Protein AF-A0A1P8NID6-F1 (afdb_monomer_lite)

Sequence (62 aa):
MALLGLLGGLLAGVVLQDVLAPVLVRGGEVTAAGLVVLPLLLPVSALVGAVIALVLSLVRSS

Structure (mmCIF, N/CA/C/O backbone):
data_AF-A0A1P8NID6-F1
#
_entry.id   AF-A0A1P8NID6-F1
#
loop_
_atom_site.group_PDB
_atom_site.id
_atom_site.type_symbol
_atom_site.label_atom_id
_atom_site.label_alt_id
_atom_site.label_comp_id
_atom_site.label_asym_id
_atom_site.label_entity_id
_atom_site.label_seq_id
_atom_site.pdbx_PDB_ins_code
_atom_site.Cartn_x
_atom_site.Cartn_y
_atom_site.Cartn_z
_atom_site.occupancy
_atom_site.B_iso_or_equiv
_atom_site.auth_seq_id
_atom_site.auth_comp_id
_atom_site.auth_asym_id
_atom_site.auth_atom_id
_atom_site.pdbx_PDB_model_num
ATOM 1 N N . MET A 1 1 ? -9.425 7.473 15.060 1.00 74.31 1 MET A N 1
ATOM 2 C CA . MET A 1 1 ? -8.523 6.334 14.773 1.00 74.31 1 MET A CA 1
ATOM 3 C C . MET A 1 1 ? -8.505 5.963 13.298 1.00 74.31 1 MET A C 1
ATOM 5 O O . MET A 1 1 ? -7.420 5.924 12.740 1.00 74.31 1 MET A O 1
ATOM 9 N N . ALA A 1 2 ? -9.657 5.794 12.638 1.00 80.12 2 ALA A N 1
ATOM 10 C CA . ALA A 1 2 ? -9.706 5.485 11.203 1.00 80.12 2 ALA A CA 1
ATOM 11 C C . ALA A 1 2 ? -8.917 6.475 10.319 1.00 80.12 2 ALA A C 1
ATOM 13 O O . ALA A 1 2 ? -8.143 6.034 9.481 1.00 80.12 2 ALA A O 1
ATOM 14 N N . LEU A 1 3 ? -9.027 7.790 10.564 1.00 86.56 3 LEU A N 1
ATOM 15 C CA . LEU A 1 3 ? -8.268 8.817 9.828 1.00 86.56 3 LEU A CA 1
ATOM 16 C C . LEU A 1 3 ? -6.742 8.638 9.956 1.00 86.56 3 LEU A C 1
ATOM 18 O O . LEU A 1 3 ? -6.027 8.719 8.965 1.00 86.56 3 LEU A O 1
ATOM 22 N N . LEU A 1 4 ? -6.248 8.349 11.166 1.00 87.69 4 LEU A N 1
ATOM 23 C CA . LEU A 1 4 ? -4.829 8.062 11.422 1.00 87.69 4 LEU A CA 1
ATOM 24 C C . LEU A 1 4 ? -4.375 6.783 10.708 1.00 87.69 4 LEU A C 1
ATOM 26 O O . LEU A 1 4 ? -3.286 6.760 10.147 1.00 87.69 4 LEU A O 1
ATOM 30 N N . GLY A 1 5 ? -5.222 5.749 10.680 1.00 87.75 5 GLY A N 1
ATOM 31 C CA . GLY A 1 5 ? -4.977 4.538 9.894 1.00 87.75 5 GLY A CA 1
ATOM 32 C C . GLY A 1 5 ? -4.900 4.807 8.396 1.00 87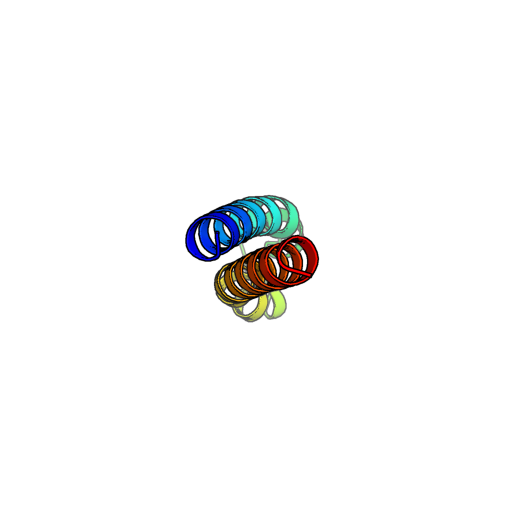.75 5 GLY A C 1
ATOM 33 O O . GLY A 1 5 ? -4.007 4.303 7.728 1.00 87.75 5 GLY A O 1
ATOM 34 N N . LEU A 1 6 ? -5.797 5.647 7.882 1.00 89.81 6 LEU A N 1
ATOM 35 C CA . LEU A 1 6 ? -5.836 6.061 6.481 1.00 89.81 6 LEU A CA 1
ATOM 36 C C . LEU A 1 6 ? -4.559 6.820 6.097 1.00 89.81 6 LEU A C 1
ATOM 38 O O . LEU A 1 6 ? -3.920 6.492 5.102 1.00 89.81 6 LEU A O 1
ATOM 42 N N . LEU A 1 7 ? -4.144 7.783 6.927 1.00 91.19 7 LEU A N 1
ATOM 43 C CA . LEU A 1 7 ? -2.903 8.537 6.734 1.00 91.19 7 LEU A CA 1
ATOM 44 C C . LEU A 1 7 ? -1.666 7.634 6.820 1.00 91.19 7 LEU A C 1
ATOM 46 O O . LEU A 1 7 ? -0.796 7.717 5.959 1.00 91.19 7 LEU A O 1
ATOM 50 N N . GLY A 1 8 ? -1.603 6.734 7.805 1.00 90.25 8 GLY A N 1
ATOM 51 C CA . GLY A 1 8 ? -0.518 5.757 7.918 1.00 90.25 8 GLY A CA 1
ATOM 52 C C . GLY A 1 8 ? -0.453 4.812 6.716 1.00 90.25 8 GLY A C 1
ATOM 53 O O . GLY A 1 8 ? 0.627 4.555 6.190 1.00 90.25 8 GLY A O 1
ATOM 54 N N . GLY A 1 9 ? -1.609 4.356 6.232 1.00 92.44 9 GLY A N 1
ATOM 55 C CA . GLY A 1 9 ? -1.728 3.537 5.029 1.00 92.44 9 GLY A CA 1
ATOM 56 C C . GLY A 1 9 ? -1.289 4.268 3.761 1.00 92.44 9 GLY A C 1
ATOM 57 O O . GLY A 1 9 ? -0.572 3.698 2.941 1.00 92.44 9 GLY A O 1
ATOM 58 N N . LEU A 1 10 ? -1.650 5.544 3.606 1.00 92.00 10 LEU A N 1
ATOM 59 C CA . LEU A 1 10 ? -1.187 6.377 2.491 1.00 92.00 10 LEU A CA 1
ATOM 60 C C . LEU A 1 10 ? 0.335 6.548 2.515 1.00 92.00 10 LEU A C 1
ATOM 62 O O . LEU A 1 10 ? 0.986 6.315 1.501 1.00 92.00 10 LEU A O 1
ATOM 66 N N . LEU A 1 11 ? 0.907 6.884 3.675 1.00 92.44 11 LEU A N 1
ATOM 67 C CA . LEU A 1 11 ? 2.356 7.038 3.836 1.00 92.44 11 LEU A CA 1
ATOM 68 C C . LEU A 1 11 ? 3.105 5.735 3.530 1.00 92.44 11 LEU A C 1
ATOM 70 O O . LEU A 1 11 ? 4.094 5.754 2.802 1.00 92.44 11 LEU A O 1
ATOM 74 N N . ALA A 1 12 ? 2.604 4.597 4.017 1.00 90.62 12 ALA A N 1
ATOM 75 C CA . ALA A 1 12 ? 3.157 3.287 3.685 1.00 90.62 12 ALA A CA 1
ATOM 76 C C . ALA A 1 12 ? 3.085 2.996 2.177 1.00 90.62 12 ALA A C 1
ATOM 78 O O . ALA A 1 12 ? 4.027 2.445 1.615 1.00 90.62 12 ALA A O 1
ATOM 79 N N . GLY A 1 13 ? 2.000 3.407 1.514 1.00 91.56 13 GLY A N 1
ATOM 80 C CA . GLY A 1 13 ? 1.842 3.303 0.062 1.00 91.56 13 GLY A CA 1
ATOM 81 C C . GLY A 1 13 ? 2.897 4.073 -0.714 1.00 91.56 13 GLY A C 1
ATOM 82 O O . GLY A 1 13 ? 3.465 3.529 -1.654 1.00 91.56 13 GLY A O 1
ATOM 83 N N . VAL A 1 14 ? 3.198 5.304 -0.294 1.00 91.50 14 VAL A N 1
ATOM 84 C CA . VAL A 1 14 ? 4.246 6.135 -0.910 1.00 91.50 14 VAL A CA 1
ATOM 85 C C . VAL A 1 14 ? 5.616 5.474 -0.776 1.00 91.50 14 VAL A C 1
ATOM 87 O O . VAL A 1 14 ? 6.344 5.364 -1.758 1.00 91.50 14 VAL A O 1
ATOM 90 N N . VAL A 1 15 ? 5.954 4.971 0.414 1.00 93.19 15 VAL A N 1
ATOM 91 C CA . VAL A 1 15 ? 7.223 4.255 0.631 1.00 93.19 15 VAL A CA 1
ATOM 92 C C . VAL A 1 15 ? 7.289 2.992 -0.230 1.00 93.19 15 VAL A C 1
ATOM 94 O O . VAL A 1 15 ? 8.313 2.706 -0.841 1.00 93.19 15 VAL A O 1
ATOM 97 N N . LEU A 1 16 ? 6.190 2.241 -0.321 1.00 90.81 16 LEU A N 1
ATOM 98 C CA . LEU A 1 16 ? 6.139 1.016 -1.114 1.00 90.81 16 LEU A CA 1
ATOM 99 C C . LEU A 1 16 ? 6.243 1.303 -2.620 1.00 90.81 16 LEU A C 1
ATOM 101 O O . LEU A 1 16 ? 6.892 0.545 -3.338 1.00 90.81 16 LEU A O 1
ATOM 105 N N . GLN A 1 17 ? 5.653 2.405 -3.092 1.00 89.25 17 GLN A N 1
ATOM 106 C CA . GLN A 1 17 ? 5.823 2.894 -4.460 1.00 89.25 17 GLN A CA 1
ATOM 107 C C . GLN A 1 17 ? 7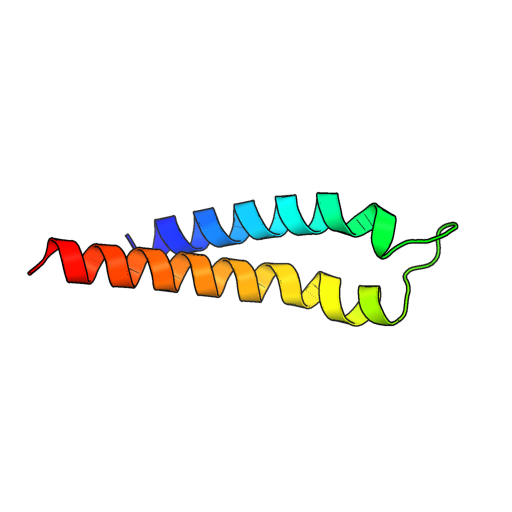.279 3.241 -4.759 1.00 89.25 17 GLN A C 1
ATOM 109 O O . GLN A 1 17 ? 7.769 2.844 -5.810 1.00 89.25 17 GLN A O 1
ATOM 114 N N . ASP A 1 18 ? 7.973 3.922 -3.848 1.00 89.69 18 ASP A N 1
ATOM 115 C CA . ASP A 1 18 ? 9.381 4.293 -4.022 1.00 89.69 18 ASP A CA 1
ATOM 116 C C . ASP A 1 18 ? 10.293 3.054 -4.086 1.00 89.69 18 ASP A C 1
ATOM 118 O O . ASP A 1 18 ? 11.119 2.915 -4.985 1.00 89.69 18 ASP A O 1
ATOM 122 N N . VAL A 1 19 ? 10.058 2.073 -3.206 1.00 90.12 19 VAL A N 1
ATOM 123 C CA . VAL A 1 19 ? 10.797 0.798 -3.197 1.00 90.12 19 VAL A CA 1
ATOM 124 C C . VAL A 1 19 ? 10.535 -0.031 -4.461 1.00 90.12 19 VAL A C 1
ATOM 126 O O . VAL A 1 19 ? 11.439 -0.699 -4.965 1.00 90.12 19 VAL A O 1
ATOM 129 N N . LEU A 1 20 ? 9.308 -0.008 -4.990 1.00 87.50 20 LEU A N 1
ATOM 130 C CA . LEU A 1 20 ? 8.926 -0.774 -6.182 1.00 87.50 20 LEU A CA 1
ATOM 131 C C . LEU A 1 20 ? 9.223 -0.049 -7.501 1.00 87.50 20 LEU A C 1
ATOM 133 O O . LEU A 1 20 ? 9.350 -0.711 -8.533 1.00 87.50 20 LEU A O 1
ATOM 137 N N . ALA A 1 21 ? 9.370 1.277 -7.495 1.00 85.75 21 ALA A N 1
ATOM 138 C CA . ALA A 1 21 ? 9.689 2.084 -8.670 1.00 85.75 21 ALA A CA 1
ATOM 139 C C . ALA A 1 21 ? 10.882 1.547 -9.491 1.00 85.75 21 ALA A C 1
ATOM 141 O O . ALA A 1 21 ? 10.705 1.363 -10.697 1.00 85.75 21 ALA A O 1
ATOM 142 N N . PRO A 1 22 ? 12.051 1.198 -8.909 1.00 84.88 22 PRO A N 1
ATOM 143 C CA . PRO A 1 22 ? 13.184 0.675 -9.683 1.00 84.88 22 PRO A CA 1
ATOM 144 C C . PRO A 1 22 ? 12.941 -0.720 -10.282 1.00 84.88 22 PRO A C 1
ATOM 146 O O . PRO A 1 22 ? 13.634 -1.124 -11.211 1.00 84.88 22 PRO A O 1
ATOM 149 N N . VAL A 1 23 ? 11.967 -1.477 -9.767 1.00 85.75 23 VAL A N 1
ATOM 150 C CA . VAL A 1 23 ? 11.582 -2.787 -10.321 1.00 85.75 23 VAL A CA 1
ATOM 151 C C . VAL A 1 23 ? 10.598 -2.614 -11.478 1.00 85.75 23 VAL A C 1
ATOM 153 O O . VAL A 1 23 ? 10.643 -3.364 -12.455 1.00 85.75 23 VAL A O 1
ATOM 156 N N . LEU A 1 24 ? 9.713 -1.624 -11.362 1.00 82.12 24 LEU A N 1
ATOM 157 C CA . LEU A 1 24 ? 8.608 -1.373 -12.285 1.00 82.12 24 LEU A CA 1
ATOM 158 C C . LEU A 1 24 ? 8.978 -0.426 -13.434 1.00 82.12 24 LEU A C 1
ATOM 160 O O . LEU A 1 24 ? 8.272 -0.414 -14.445 1.00 82.12 24 LEU A O 1
ATOM 164 N N . VAL A 1 25 ? 10.081 0.313 -13.308 1.00 83.69 25 VAL A N 1
ATOM 165 C CA . VAL A 1 25 ? 10.655 1.181 -14.342 1.00 83.69 25 VAL A CA 1
ATOM 166 C C . VAL A 1 25 ? 12.018 0.627 -14.751 1.00 83.69 25 VAL A C 1
ATOM 168 O O . VAL A 1 25 ? 12.942 0.572 -13.943 1.00 83.69 25 VAL A O 1
ATOM 171 N N . ARG A 1 26 ? 12.165 0.214 -16.014 1.00 81.69 26 ARG A N 1
ATOM 172 C CA . ARG A 1 26 ? 13.437 -0.281 -16.565 1.00 81.69 26 ARG A CA 1
ATOM 173 C C . ARG A 1 26 ? 13.852 0.581 -17.746 1.00 81.69 26 ARG A C 1
ATOM 175 O O . ARG A 1 26 ? 13.079 0.766 -18.674 1.00 81.69 26 ARG A O 1
ATOM 182 N N . GLY A 1 27 ? 15.078 1.105 -17.715 1.00 77.81 27 GLY A N 1
ATOM 183 C CA . GLY A 1 27 ? 15.630 1.881 -18.833 1.00 77.81 27 GLY A CA 1
ATOM 184 C C . GLY A 1 27 ? 14.883 3.186 -19.142 1.00 77.81 27 GLY A C 1
ATOM 185 O O . GLY A 1 27 ? 14.979 3.678 -20.258 1.00 77.81 27 GLY A O 1
ATOM 186 N N . GLY A 1 28 ? 14.135 3.734 -18.178 1.00 78.50 28 GLY A N 1
ATOM 187 C CA . GLY A 1 28 ? 13.293 4.922 -18.369 1.00 78.50 28 GLY A CA 1
ATOM 188 C C . GLY A 1 28 ? 11.865 4.622 -18.837 1.00 78.50 28 GLY A C 1
ATOM 189 O O . GLY A 1 28 ? 11.038 5.529 -18.849 1.00 78.50 28 GLY A O 1
ATOM 190 N N . GLU A 1 29 ? 11.544 3.364 -19.151 1.00 84.44 29 GLU A N 1
ATOM 191 C CA . GLU A 1 29 ? 10.197 2.939 -19.534 1.00 84.44 29 GLU A CA 1
ATOM 192 C C . GLU A 1 29 ? 9.467 2.279 -18.358 1.00 84.44 29 GLU A C 1
ATOM 194 O O . GLU A 1 29 ? 10.014 1.434 -17.638 1.00 84.44 29 GLU A O 1
ATOM 199 N N . VAL A 1 30 ? 8.204 2.662 -18.162 1.00 84.00 30 VAL A N 1
ATOM 200 C CA . VAL A 1 30 ? 7.319 2.024 -17.182 1.00 84.00 30 VAL A CA 1
ATOM 201 C C . VAL A 1 30 ? 6.823 0.709 -17.773 1.00 84.00 30 VAL A C 1
ATOM 203 O O . VAL A 1 30 ? 6.206 0.681 -18.836 1.00 84.00 30 VAL A O 1
ATOM 206 N N . THR A 1 31 ? 7.072 -0.394 -17.075 1.00 86.31 31 THR A N 1
ATOM 207 C CA . THR A 1 31 ? 6.573 -1.713 -17.482 1.00 86.31 31 THR A CA 1
ATOM 208 C C . THR A 1 31 ? 5.040 -1.745 -17.488 1.00 86.31 31 THR A C 1
ATOM 210 O O . THR A 1 31 ? 4.388 -1.026 -16.730 1.00 86.31 31 THR A O 1
ATOM 213 N N . ALA A 1 32 ? 4.437 -2.634 -18.285 1.00 85.38 32 ALA A N 1
ATOM 214 C CA . ALA A 1 32 ? 2.979 -2.810 -18.305 1.00 85.38 32 ALA A CA 1
ATOM 215 C C . ALA A 1 32 ? 2.402 -3.110 -16.906 1.00 85.38 32 ALA A C 1
ATOM 217 O O . ALA A 1 32 ? 1.338 -2.610 -16.547 1.00 85.38 32 ALA A O 1
ATOM 218 N N . ALA A 1 33 ? 3.140 -3.867 -16.086 1.00 83.94 33 ALA A N 1
ATOM 219 C CA . ALA A 1 33 ? 2.796 -4.097 -14.687 1.00 83.94 33 ALA A CA 1
ATOM 220 C C . ALA A 1 33 ? 2.875 -2.805 -13.857 1.00 83.94 33 ALA A C 1
ATOM 222 O O . ALA A 1 33 ? 1.980 -2.539 -13.061 1.00 83.94 33 ALA A O 1
ATOM 223 N N . GLY A 1 34 ? 3.899 -1.972 -14.070 1.00 84.44 34 GLY A N 1
ATOM 224 C CA . GLY A 1 34 ? 4.051 -0.676 -13.408 1.00 84.44 34 GLY A CA 1
ATOM 225 C C . GLY A 1 34 ? 2.880 0.272 -13.655 1.00 84.44 34 GLY A C 1
ATOM 226 O O . GLY A 1 34 ? 2.399 0.889 -12.708 1.00 84.44 34 GLY A O 1
ATOM 227 N N . LEU A 1 35 ? 2.356 0.321 -14.884 1.00 85.38 35 LEU A N 1
ATOM 228 C CA . LEU A 1 35 ? 1.201 1.160 -15.237 1.00 85.38 35 LEU A CA 1
ATOM 229 C C . LEU A 1 35 ? -0.071 0.806 -14.457 1.00 85.38 35 LEU A C 1
ATOM 231 O O . LEU A 1 35 ? -0.904 1.675 -14.219 1.00 85.38 35 LEU A O 1
ATOM 235 N N . VAL A 1 36 ? -0.219 -0.455 -14.051 1.00 86.12 36 VAL A N 1
ATOM 236 C CA . VAL A 1 36 ? -1.376 -0.924 -13.278 1.00 86.12 36 VAL A CA 1
ATOM 237 C C . VAL A 1 36 ? -1.092 -0.849 -11.778 1.00 86.12 36 VAL A C 1
ATOM 239 O O . VAL A 1 36 ? -1.909 -0.353 -11.008 1.00 86.12 36 VAL A O 1
ATOM 242 N N . VAL A 1 37 ? 0.083 -1.305 -11.346 1.00 86.00 37 VAL A N 1
ATOM 243 C CA . VAL A 1 37 ? 0.425 -1.464 -9.927 1.00 86.00 37 VAL A CA 1
ATOM 244 C C . VAL A 1 37 ? 0.695 -0.122 -9.242 1.00 86.00 37 VAL A C 1
ATOM 246 O O . VAL A 1 37 ? 0.219 0.072 -8.124 1.00 86.00 37 VAL A O 1
ATOM 249 N N . LEU A 1 38 ? 1.388 0.828 -9.889 1.00 82.31 38 LEU A N 1
ATOM 250 C CA . LEU A 1 38 ? 1.657 2.147 -9.289 1.00 82.31 38 LEU A CA 1
ATOM 251 C C . LEU A 1 38 ? 0.381 2.880 -8.848 1.00 82.31 38 LEU A C 1
ATOM 253 O O . LEU A 1 38 ? 0.317 3.261 -7.678 1.00 82.31 38 LEU A O 1
ATOM 257 N N . PRO A 1 39 ? -0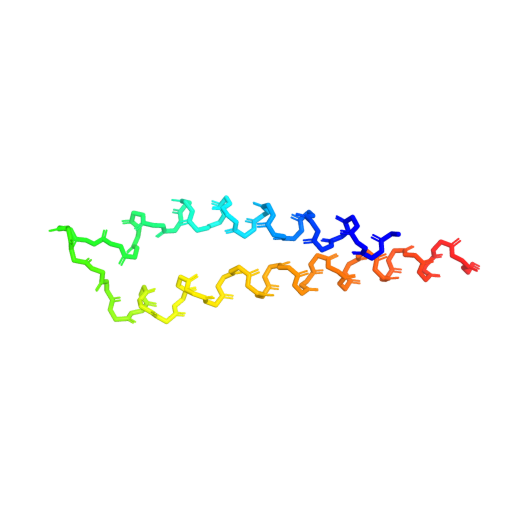.638 3.084 -9.706 1.00 85.31 39 PRO A N 1
ATOM 258 C CA . PRO A 1 39 ? -1.830 3.831 -9.309 1.00 85.31 39 PRO A CA 1
ATOM 259 C C . PRO A 1 39 ? -2.692 3.086 -8.284 1.00 85.31 39 PRO A C 1
ATOM 261 O O . PRO A 1 39 ? -3.419 3.728 -7.530 1.00 85.31 39 PRO A O 1
ATOM 264 N N . LEU A 1 40 ? -2.604 1.753 -8.223 1.00 89.12 40 LEU A N 1
ATOM 265 C CA . LEU A 1 40 ? -3.351 0.928 -7.270 1.00 89.12 40 LEU A CA 1
ATOM 266 C C . LEU A 1 40 ? -2.696 0.849 -5.884 1.00 89.12 40 LEU A C 1
ATOM 268 O O . LEU A 1 40 ? -3.401 0.655 -4.896 1.00 89.12 40 LEU A O 1
ATOM 272 N N . LEU A 1 41 ? -1.379 1.034 -5.782 1.00 87.56 41 LEU A N 1
ATOM 273 C CA . LEU A 1 41 ? -0.646 0.935 -4.514 1.00 87.56 41 LEU A CA 1
ATOM 274 C C . LEU A 1 41 ? -1.168 1.905 -3.446 1.00 87.56 41 LEU A C 1
ATOM 276 O O . LEU A 1 41 ? -1.466 1.476 -2.335 1.00 87.56 41 LEU A O 1
ATOM 280 N N . LEU A 1 42 ? -1.329 3.183 -3.799 1.00 87.19 42 LEU A N 1
ATOM 281 C CA . LEU A 1 42 ? -1.815 4.243 -2.904 1.00 87.19 42 LEU A CA 1
ATOM 282 C C . LEU A 1 42 ? -3.226 3.987 -2.333 1.00 87.19 42 LEU A C 1
ATOM 284 O O . LEU A 1 42 ? -3.387 4.027 -1.112 1.00 87.19 42 LEU A O 1
ATOM 288 N N . PRO A 1 43 ? -4.267 3.728 -3.151 1.00 90.12 43 PRO A N 1
ATOM 289 C CA . PRO A 1 43 ? -5.608 3.481 -2.627 1.00 90.12 43 PRO A CA 1
ATOM 290 C C . PRO A 1 43 ? -5.689 2.171 -1.840 1.00 90.12 43 PRO A C 1
ATOM 292 O O . PRO A 1 43 ? -6.372 2.123 -0.818 1.00 90.12 43 PRO A O 1
ATOM 295 N N . VAL A 1 44 ? -4.973 1.121 -2.261 1.00 92.94 44 VAL A N 1
ATOM 296 C CA . VAL A 1 44 ? -4.961 -0.161 -1.540 1.00 92.94 44 VAL A CA 1
ATOM 297 C C . VAL A 1 44 ? -4.293 -0.005 -0.178 1.00 92.94 44 VAL A C 1
ATOM 299 O O . VAL A 1 44 ? -4.858 -0.435 0.825 1.00 92.94 44 VAL A O 1
ATOM 302 N N . SER A 1 45 ? -3.133 0.649 -0.102 1.00 92.94 45 SER A N 1
ATOM 303 C CA . SER A 1 45 ? -2.419 0.835 1.163 1.00 92.94 45 SER A CA 1
ATOM 304 C C . SER A 1 45 ? -3.206 1.714 2.141 1.00 92.94 45 SER A C 1
ATOM 306 O O . SER A 1 45 ? -3.293 1.392 3.327 1.00 92.94 45 SER A O 1
ATOM 308 N N . ALA A 1 46 ? -3.847 2.776 1.643 1.00 90.25 46 ALA A N 1
ATOM 309 C CA . ALA A 1 46 ? -4.769 3.619 2.398 1.00 90.25 46 ALA A CA 1
ATOM 310 C C . ALA A 1 46 ? -5.926 2.809 2.995 1.00 90.25 46 ALA A C 1
ATOM 312 O O . ALA A 1 46 ? -6.239 2.942 4.182 1.00 90.25 46 ALA A O 1
ATOM 313 N N . LEU A 1 47 ? -6.531 1.941 2.176 1.00 92.81 47 LEU A N 1
ATOM 314 C CA . LEU A 1 47 ? -7.619 1.068 2.591 1.00 92.81 47 LEU A CA 1
ATOM 315 C C . LEU A 1 47 ? -7.157 0.104 3.687 1.00 92.81 47 LEU A C 1
ATOM 317 O O . LEU A 1 47 ? -7.809 0.035 4.728 1.00 92.81 47 LEU A O 1
ATOM 321 N N . VAL A 1 48 ? -6.029 -0.604 3.511 1.00 93.12 48 VAL A N 1
ATOM 322 C CA . VAL A 1 48 ? -5.588 -1.552 4.551 1.00 93.12 48 VAL A CA 1
ATOM 323 C C . VAL A 1 48 ? -5.204 -0.829 5.837 1.00 93.12 48 VAL A C 1
ATOM 325 O O . VAL A 1 48 ? -5.544 -1.307 6.915 1.00 93.12 48 VAL A O 1
ATOM 328 N N . GLY A 1 49 ? -4.585 0.352 5.755 1.00 92.25 49 GLY A N 1
ATOM 329 C CA . GLY A 1 49 ? -4.285 1.169 6.931 1.00 92.25 49 GLY A CA 1
ATOM 330 C C . GLY A 1 49 ? -5.544 1.572 7.706 1.00 92.25 49 GLY A C 1
ATOM 331 O O . GLY A 1 49 ? -5.593 1.450 8.934 1.00 92.25 49 GLY A O 1
ATOM 332 N N . ALA A 1 50 ? -6.602 1.988 7.003 1.00 91.00 50 ALA A N 1
ATOM 333 C CA . ALA A 1 50 ? -7.892 2.289 7.619 1.00 91.00 50 ALA A CA 1
ATOM 334 C C . ALA A 1 50 ? -8.545 1.051 8.250 1.00 91.00 50 ALA A C 1
ATOM 336 O O . ALA A 1 50 ? -9.043 1.139 9.374 1.00 91.00 50 ALA A O 1
ATOM 337 N N . VAL A 1 51 ? -8.508 -0.100 7.568 1.00 94.00 51 VAL A N 1
ATOM 338 C CA . VAL A 1 51 ? -9.043 -1.369 8.087 1.00 94.00 51 VAL A CA 1
ATOM 339 C C . VAL A 1 51 ? -8.296 -1.795 9.350 1.00 94.00 51 VAL A C 1
ATOM 341 O O . VAL A 1 51 ? -8.935 -2.109 10.349 1.00 94.00 51 VAL A O 1
ATOM 344 N N . ILE A 1 52 ? -6.963 -1.736 9.360 1.00 92.00 52 ILE A N 1
ATOM 345 C CA . ILE A 1 52 ? -6.151 -2.063 10.541 1.00 92.00 52 ILE A CA 1
ATOM 346 C C . ILE A 1 52 ? -6.526 -1.156 11.715 1.00 92.00 52 ILE A C 1
ATOM 348 O O . ILE A 1 52 ? -6.770 -1.641 12.819 1.00 92.00 52 ILE A O 1
ATOM 352 N N . ALA A 1 53 ? -6.632 0.156 11.492 1.00 91.75 53 ALA A N 1
ATOM 353 C CA . ALA A 1 53 ? -7.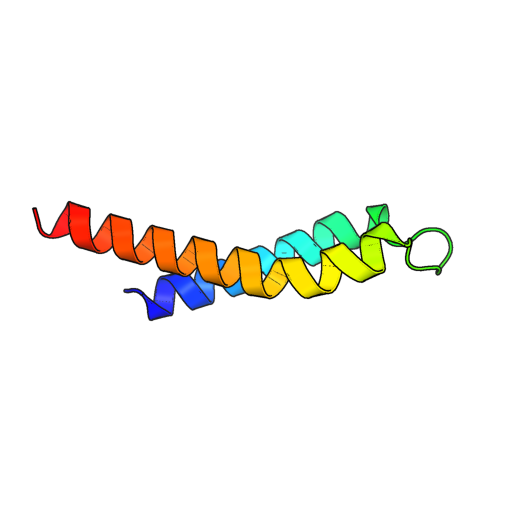020 1.081 12.552 1.00 91.75 53 ALA A CA 1
ATOM 354 C C . ALA A 1 53 ? -8.448 0.839 13.061 1.00 91.75 53 ALA A C 1
ATOM 356 O O . ALA A 1 53 ? -8.703 1.014 14.255 1.00 91.75 53 ALA A O 1
ATOM 357 N N . LEU A 1 54 ? -9.374 0.432 12.188 1.00 92.56 54 LEU A N 1
ATOM 358 C CA . LEU A 1 54 ? -10.730 0.051 12.574 1.00 92.56 54 LEU A CA 1
ATOM 359 C C . LEU A 1 54 ? -10.715 -1.207 13.449 1.00 92.56 54 LEU A C 1
ATOM 361 O O . LEU A 1 54 ? -11.284 -1.189 14.536 1.00 92.56 54 LEU A O 1
ATOM 365 N N . VAL A 1 55 ? -10.011 -2.258 13.022 1.00 93.19 55 VAL A N 1
ATOM 366 C CA . VAL A 1 55 ? -9.875 -3.516 13.771 1.00 93.19 55 VAL A CA 1
ATOM 367 C C . VAL A 1 55 ? -9.256 -3.267 15.143 1.00 93.19 55 VAL A C 1
ATOM 369 O O . VAL A 1 55 ? -9.805 -3.708 16.147 1.00 93.19 55 VAL A O 1
ATOM 372 N N . LEU A 1 56 ? -8.173 -2.490 15.219 1.00 92.50 56 LEU A N 1
ATOM 373 C CA . 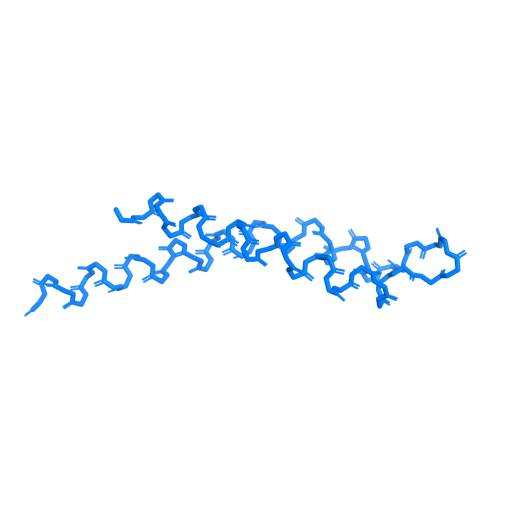LEU A 1 56 ? -7.548 -2.131 16.496 1.00 92.50 56 LEU A CA 1
ATOM 374 C C . LEU A 1 56 ? -8.495 -1.345 17.407 1.00 92.50 56 LEU A C 1
ATOM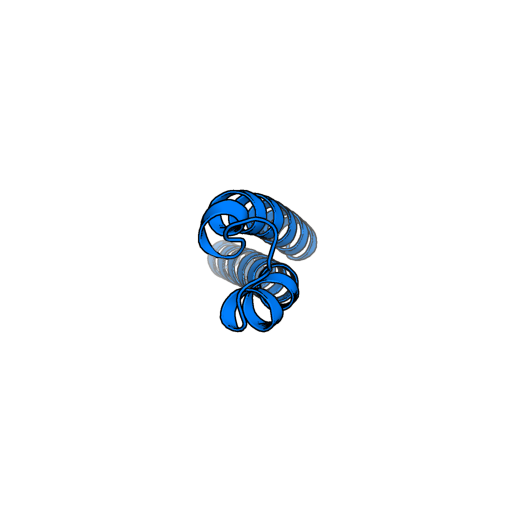 376 O O . LEU A 1 56 ? -8.483 -1.535 18.621 1.00 92.50 56 LEU A O 1
ATOM 380 N N . SER A 1 57 ? -9.325 -0.474 16.830 1.00 89.94 57 SER A N 1
ATOM 381 C CA . SER A 1 57 ? -10.321 0.283 17.594 1.00 89.94 57 SER A CA 1
ATOM 382 C C . SER A 1 57 ? -11.410 -0.628 18.159 1.00 89.94 57 SER A C 1
ATOM 384 O O . SER A 1 57 ? -11.796 -0.456 19.310 1.00 89.94 57 SER A O 1
ATOM 386 N N . LEU A 1 58 ? -11.871 -1.610 17.375 1.00 92.06 58 LEU A N 1
ATOM 387 C CA . LEU A 1 58 ? -12.858 -2.600 17.809 1.00 92.06 58 LEU A CA 1
ATOM 388 C C . LEU A 1 58 ? -12.298 -3.505 18.910 1.00 92.06 58 LEU A C 1
ATOM 390 O O . LEU A 1 58 ? -12.945 -3.675 19.935 1.00 92.06 58 LEU A O 1
ATOM 394 N N . VAL A 1 59 ? -11.076 -4.019 18.734 1.00 94.31 59 VAL A N 1
ATOM 395 C CA . VAL A 1 59 ? -10.407 -4.872 19.731 1.00 94.31 59 VAL A CA 1
ATOM 396 C C . VAL A 1 59 ? -10.199 -4.129 21.048 1.00 94.31 59 VAL A C 1
ATOM 398 O O . VAL A 1 59 ? -10.402 -4.707 22.105 1.00 94.31 59 VAL A O 1
ATOM 401 N N . ARG A 1 60 ? -9.832 -2.842 21.009 1.00 89.56 60 ARG A N 1
ATOM 402 C CA . ARG A 1 60 ? -9.635 -2.038 22.227 1.00 89.56 60 ARG A CA 1
ATOM 403 C C . ARG A 1 60 ? -10.942 -1.696 22.954 1.00 89.56 60 ARG A C 1
ATOM 405 O O . ARG A 1 60 ? -10.894 -1.288 24.108 1.00 89.56 60 ARG A O 1
ATOM 412 N N . SER A 1 61 ? -12.079 -1.779 22.265 1.00 83.62 61 SER A N 1
ATOM 413 C CA . SER A 1 61 ? -13.400 -1.483 22.826 1.00 83.62 61 SER A CA 1
ATOM 414 C C . SER A 1 61 ? -14.090 -2.710 23.436 1.00 83.62 61 SER A C 1
ATOM 416 O O . SER A 1 61 ? -15.170 -2.547 24.007 1.00 83.62 61 SER A O 1
ATOM 418 N N . SER A 1 62 ? -13.514 -3.904 23.271 1.00 69.69 62 SER A N 1
ATOM 419 C CA . SER A 1 62 ? -13.983 -5.166 23.853 1.00 69.69 62 SER A CA 1
ATOM 420 C C . SER A 1 62 ? -13.219 -5.513 25.123 1.00 69.69 62 SER A C 1
ATOM 422 O O . SER A 1 62 ? -13.785 -6.332 25.879 1.00 69.69 62 SER A O 1
#

pLDDT: mean 87.86, std 4.95, range [69.69, 94.31]

Foldseek 3Di:
DLVVLLVVLQVVLVVVLVVCVPVQADPNDGHPCNVVCNVVSRVVSSVVSSVVVVVVVVVVVD

Secondary structure (DSSP, 8-state):
-HHHHHHHHHHHHHHHHHHHHHHHEETTEEPHHHHHHHHHHHHHHHHHHHHHHHHHHHHHT-

Radius of gyration: 14.58 Å; chains: 1; bounding box: 30×14×43 Å